Protein AF-A0A0Q8LZT9-F1 (afdb_monomer)

Structure (mmCIF, N/CA/C/O backbone):
data_AF-A0A0Q8LZT9-F1
#
_entry.id   AF-A0A0Q8LZT9-F1
#
loop_
_atom_site.group_PDB
_atom_site.id
_atom_site.type_symbol
_atom_site.label_atom_id
_atom_site.label_alt_id
_atom_site.label_comp_id
_atom_site.label_asym_id
_atom_site.label_entity_id
_atom_site.label_seq_id
_atom_site.pdbx_PDB_ins_code
_atom_site.Cartn_x
_atom_site.Cartn_y
_atom_site.Cartn_z
_atom_site.occupancy
_atom_site.B_iso_or_equiv
_atom_site.auth_seq_id
_atom_site.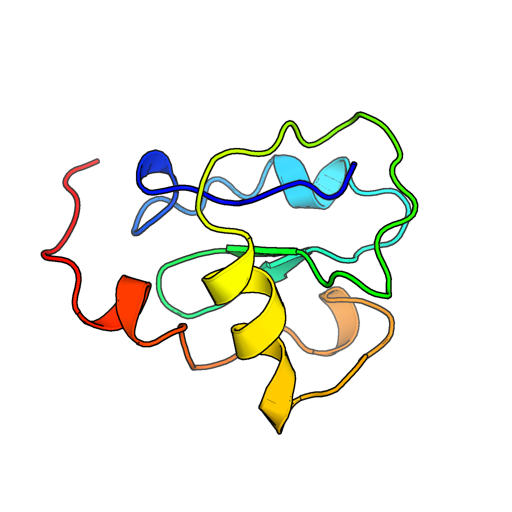auth_comp_id
_atom_site.auth_asym_id
_atom_site.auth_atom_id
_atom_site.pdbx_PDB_model_num
ATOM 1 N N . MET A 1 1 ? 14.581 4.305 -0.138 1.00 38.28 1 MET A N 1
ATOM 2 C CA . MET A 1 1 ? 13.550 4.792 0.775 1.00 38.28 1 MET A CA 1
ATOM 3 C C . MET A 1 1 ? 12.180 4.406 0.234 1.00 38.28 1 MET A C 1
ATOM 5 O O . MET A 1 1 ? 11.584 5.139 -0.545 1.00 38.28 1 MET A O 1
ATOM 9 N N . THR A 1 2 ? 11.734 3.222 0.645 1.00 32.25 2 THR A N 1
ATOM 10 C CA . THR A 1 2 ? 10.429 2.605 0.399 1.00 32.25 2 THR A CA 1
ATOM 11 C C . THR A 1 2 ? 9.345 3.335 1.155 1.00 32.25 2 THR A C 1
ATOM 13 O O . THR A 1 2 ? 9.529 3.720 2.302 1.00 32.25 2 THR A O 1
ATOM 16 N N . TYR A 1 3 ? 8.217 3.507 0.501 1.00 45.59 3 TYR A N 1
ATOM 17 C CA . TYR A 1 3 ? 7.183 4.465 0.823 1.00 45.59 3 TYR A CA 1
ATOM 18 C C . TYR A 1 3 ? 5.946 3.754 1.377 1.00 45.59 3 TYR A C 1
ATOM 20 O O . TYR A 1 3 ? 5.762 2.576 1.098 1.00 45.59 3 TYR A O 1
ATOM 28 N N . VAL A 1 4 ? 5.181 4.359 2.289 1.00 52.69 4 VAL A N 1
ATOM 29 C CA . VAL A 1 4 ? 4.212 3.594 3.095 1.00 52.69 4 VAL A CA 1
ATOM 30 C C . VAL A 1 4 ? 2.917 4.350 3.301 1.00 52.69 4 VAL A C 1
ATOM 32 O O . VAL A 1 4 ? 2.888 5.520 3.665 1.00 52.69 4 VAL A O 1
ATOM 35 N N . ILE A 1 5 ? 1.847 3.597 3.126 1.00 57.22 5 ILE A N 1
ATOM 36 C CA . ILE A 1 5 ? 0.474 3.956 3.378 1.00 57.22 5 ILE A CA 1
ATOM 37 C C . ILE A 1 5 ? 0.211 3.890 4.888 1.00 57.22 5 ILE A C 1
ATOM 39 O O . ILE A 1 5 ? 0.189 2.822 5.492 1.00 57.22 5 ILE A O 1
ATOM 43 N N . ALA A 1 6 ? 0.103 5.064 5.507 1.00 63.06 6 ALA A N 1
ATOM 44 C CA . ALA A 1 6 ? -0.142 5.227 6.939 1.00 63.06 6 ALA A CA 1
ATOM 45 C C . ALA A 1 6 ? -1.649 5.313 7.259 1.00 63.06 6 ALA A C 1
ATOM 47 O O . ALA A 1 6 ? -2.485 5.284 6.355 1.00 63.06 6 ALA A O 1
ATOM 48 N N . LEU A 1 7 ? -1.994 5.483 8.545 1.00 68.31 7 LEU A N 1
ATOM 49 C CA . LEU A 1 7 ? -3.373 5.619 9.051 1.00 68.31 7 LEU A CA 1
ATOM 50 C C . LEU A 1 7 ? -4.327 6.452 8.161 1.00 68.31 7 LEU A C 1
ATOM 52 O O . LEU A 1 7 ? -5.457 6.011 7.982 1.00 68.31 7 LEU A O 1
ATOM 56 N N . PRO A 1 8 ? -3.919 7.598 7.567 1.00 76.19 8 PRO A N 1
ATOM 57 C CA . PRO A 1 8 ? -4.817 8.417 6.745 1.00 76.19 8 PRO A CA 1
ATOM 58 C C . PRO A 1 8 ? -5.356 7.739 5.482 1.00 76.19 8 PRO A C 1
ATOM 60 O O . PRO A 1 8 ? -6.330 8.212 4.912 1.00 76.19 8 PRO A O 1
ATOM 63 N N . CYS A 1 9 ? -4.717 6.672 5.005 1.00 80.88 9 CYS A N 1
ATOM 64 C CA . CYS A 1 9 ? -5.183 5.966 3.816 1.00 80.88 9 CYS A CA 1
ATOM 65 C C . CYS A 1 9 ? -6.154 4.828 4.143 1.00 80.88 9 CYS A C 1
ATOM 67 O O . CYS A 1 9 ? -6.897 4.388 3.261 1.00 80.88 9 CYS A O 1
ATOM 69 N N . VAL A 1 10 ? -6.158 4.366 5.398 1.00 85.00 10 VAL A N 1
ATOM 70 C CA . VAL A 1 10 ? -7.070 3.324 5.862 1.00 85.00 10 VAL A CA 1
ATOM 71 C C . VAL A 1 10 ? -8.503 3.820 5.670 1.00 85.00 10 VAL A C 1
ATOM 73 O O . VAL A 1 10 ? -8.854 4.895 6.144 1.00 85.00 10 VAL A O 1
ATOM 76 N N . ASP A 1 11 ? -9.311 3.045 4.950 1.00 84.19 11 ASP A N 1
ATOM 77 C CA . ASP A 1 11 ? -10.704 3.337 4.582 1.00 84.19 11 ASP A CA 1
ATOM 78 C C . ASP A 1 11 ? -10.902 4.504 3.576 1.00 84.19 11 ASP A C 1
ATOM 80 O O . ASP A 1 11 ? -12.032 4.753 3.155 1.00 84.19 11 ASP A O 1
ATOM 84 N N . VAL A 1 12 ? -9.826 5.165 3.115 1.00 85.69 12 VAL A N 1
ATOM 85 C CA . VAL A 1 12 ? -9.871 6.257 2.113 1.00 85.69 12 VAL A CA 1
ATOM 86 C C . VAL A 1 12 ? -9.459 5.776 0.721 1.00 85.69 12 VAL A C 1
ATOM 88 O O . VAL A 1 12 ? -10.206 5.973 -0.236 1.00 85.69 12 VAL A O 1
ATOM 91 N N . LYS A 1 13 ? -8.282 5.141 0.605 1.00 82.75 13 LYS A N 1
ATOM 92 C CA . LYS A 1 13 ? -7.703 4.623 -0.654 1.00 82.75 13 LYS A CA 1
ATOM 93 C C . LYS A 1 13 ? -7.860 5.578 -1.854 1.00 82.75 13 LYS A C 1
ATOM 95 O O . LYS A 1 13 ? -8.526 5.247 -2.833 1.00 82.75 13 LYS A O 1
ATOM 100 N N . ASP A 1 14 ? -7.221 6.747 -1.806 1.00 81.50 14 ASP A N 1
ATOM 101 C CA . ASP A 1 14 ? -7.276 7.767 -2.870 1.00 81.50 14 ASP A CA 1
ATOM 102 C C . ASP A 1 14 ? -6.578 7.343 -4.178 1.00 81.50 14 ASP A C 1
ATOM 104 O O . ASP A 1 14 ? -6.895 7.869 -5.243 1.00 81.50 14 ASP A O 1
ATOM 108 N N . ARG A 1 15 ? -5.664 6.362 -4.100 1.00 81.56 15 ARG A N 1
ATOM 109 C CA . ARG A 1 15 ? -4.959 5.707 -5.222 1.00 81.56 15 ARG A CA 1
ATOM 110 C C . ARG A 1 15 ? -4.065 6.611 -6.077 1.00 81.56 15 ARG A C 1
ATOM 112 O O . ARG A 1 15 ? -3.438 6.090 -6.995 1.00 81.56 15 ARG A O 1
ATOM 119 N N . ALA A 1 16 ? -3.908 7.897 -5.759 1.00 82.56 16 ALA A N 1
ATOM 120 C CA . ALA A 1 16 ? -3.065 8.800 -6.547 1.00 82.56 16 ALA A CA 1
ATOM 121 C C . ALA A 1 16 ? -1.600 8.330 -6.613 1.00 82.56 16 ALA A C 1
ATOM 123 O O . ALA A 1 16 ? -0.916 8.530 -7.610 1.00 82.56 16 ALA A O 1
ATOM 124 N N . CYS A 1 17 ? -1.120 7.647 -5.571 1.00 80.25 17 CYS A N 1
ATOM 125 C CA . CYS A 1 17 ? 0.234 7.100 -5.529 1.00 80.25 17 CYS A CA 1
ATOM 126 C C . CYS A 1 17 ? 0.482 5.939 -6.511 1.00 80.25 17 CYS A C 1
ATOM 128 O O . CYS A 1 17 ? 1.639 5.705 -6.859 1.00 80.25 17 CYS A O 1
ATOM 130 N N . ILE A 1 18 ? -0.561 5.222 -6.955 1.00 83.06 18 ILE A N 1
ATOM 131 C CA . ILE A 1 18 ? -0.427 4.104 -7.905 1.00 83.06 18 ILE A CA 1
ATOM 132 C C . ILE A 1 18 ? 0.033 4.633 -9.264 1.00 83.06 18 ILE A C 1
ATOM 134 O O . ILE A 1 18 ? 0.974 4.093 -9.842 1.00 83.06 18 ILE A O 1
ATOM 138 N N . ASP A 1 19 ? -0.582 5.721 -9.731 1.00 80.81 19 ASP A N 1
ATOM 139 C CA . ASP A 1 19 ? -0.311 6.301 -11.051 1.00 80.81 19 ASP A CA 1
ATOM 140 C C . ASP A 1 19 ? 1.109 6.884 -11.160 1.00 80.81 19 ASP A C 1
ATOM 142 O O . ASP A 1 19 ? 1.696 6.920 -12.241 1.00 80.81 19 ASP A O 1
ATOM 146 N N . GLU A 1 20 ? 1.691 7.289 -10.030 1.00 82.81 20 GLU A N 1
ATOM 147 C CA . GLU A 1 20 ? 3.042 7.855 -9.956 1.00 82.81 20 GLU A CA 1
ATOM 148 C C . GLU A 1 20 ? 4.132 6.788 -9.750 1.00 82.81 20 GLU A C 1
ATOM 150 O O . GLU A 1 20 ? 5.325 7.091 -9.842 1.00 82.81 20 GLU A O 1
ATOM 155 N N . CYS A 1 21 ? 3.766 5.532 -9.457 1.00 83.00 21 CYS A N 1
ATOM 156 C CA . CYS A 1 21 ? 4.738 4.476 -9.197 1.00 83.00 21 CYS A CA 1
ATOM 157 C C . CYS A 1 21 ? 5.330 3.938 -10.515 1.0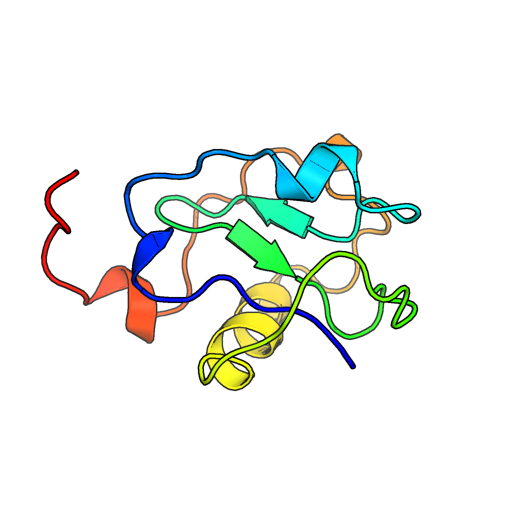0 83.00 21 CYS A C 1
ATOM 159 O O . CYS A 1 21 ? 4.647 3.227 -11.253 1.00 83.00 21 CYS A O 1
ATOM 161 N N . PRO A 1 22 ? 6.627 4.159 -10.806 1.00 85.94 22 PRO A N 1
ATOM 162 C CA . PRO A 1 22 ? 7.216 3.779 -12.095 1.00 85.94 22 PRO A CA 1
ATOM 163 C C . PRO A 1 22 ? 7.330 2.262 -12.306 1.00 85.94 22 PRO A C 1
ATOM 165 O O . PRO A 1 22 ? 7.604 1.817 -13.420 1.00 85.94 22 PRO A O 1
ATOM 168 N N . VAL A 1 23 ? 7.179 1.473 -11.240 1.00 87.62 23 VAL A N 1
ATOM 169 C CA . VAL A 1 23 ? 7.363 0.013 -11.231 1.00 87.62 23 VAL A CA 1
ATOM 170 C C . VAL A 1 23 ? 6.119 -0.747 -10.766 1.00 87.62 23 VAL A C 1
ATOM 172 O O . VAL A 1 23 ? 6.195 -1.957 -10.592 1.00 87.62 23 VAL A O 1
ATOM 175 N N . ASP A 1 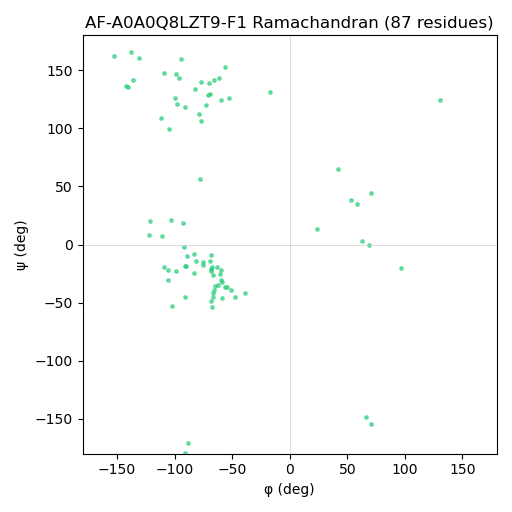24 ? 4.985 -0.060 -10.579 1.00 88.62 24 ASP A N 1
ATOM 176 C CA . ASP A 1 24 ? 3.703 -0.675 -10.192 1.00 88.62 24 ASP A CA 1
ATOM 177 C C . ASP A 1 24 ? 3.793 -1.555 -8.922 1.00 88.62 24 ASP A C 1
ATOM 179 O O . ASP A 1 24 ? 3.187 -2.621 -8.824 1.00 88.62 24 ASP A O 1
ATOM 183 N N . CYS A 1 25 ? 4.583 -1.124 -7.931 1.00 87.88 25 CYS A N 1
ATOM 184 C CA . CYS A 1 25 ? 4.851 -1.893 -6.709 1.00 87.88 25 CYS A CA 1
ATOM 185 C C . CYS A 1 25 ? 3.893 -1.569 -5.545 1.00 87.88 25 CYS A C 1
ATOM 187 O O . CYS A 1 25 ? 4.235 -1.821 -4.386 1.00 87.88 25 CYS A O 1
ATOM 189 N N . ILE A 1 26 ? 2.733 -0.958 -5.816 1.00 88.25 26 ILE A N 1
ATOM 190 C CA . ILE A 1 26 ? 1.746 -0.555 -4.801 1.00 88.25 26 ILE A CA 1
ATOM 191 C C . ILE A 1 26 ? 0.491 -1.410 -4.953 1.00 88.25 26 ILE A C 1
ATOM 193 O O . ILE A 1 26 ? -0.273 -1.250 -5.897 1.00 88.25 26 ILE A O 1
ATOM 197 N N . TYR A 1 27 ? 0.275 -2.304 -3.999 1.00 88.88 27 TYR A N 1
ATOM 198 C CA . TYR A 1 27 ? -0.798 -3.287 -4.001 1.00 88.88 27 TYR A CA 1
ATOM 199 C C . TYR A 1 27 ? -1.967 -2.828 -3.140 1.00 88.88 27 TYR A C 1
ATOM 201 O O . TYR A 1 27 ? -1.789 -2.163 -2.122 1.00 88.88 27 TYR A O 1
ATOM 209 N N . GLU A 1 28 ? -3.177 -3.198 -3.540 1.00 90.94 28 GLU A N 1
ATOM 210 C CA . GLU A 1 28 ? -4.398 -2.842 -2.825 1.00 90.94 28 GLU A CA 1
ATOM 211 C C . GLU A 1 28 ? -4.854 -3.992 -1.921 1.00 90.94 28 GLU A C 1
ATOM 213 O O . GLU A 1 28 ? -5.118 -5.092 -2.407 1.00 90.94 28 GLU A O 1
ATOM 218 N N . GLY A 1 29 ? -4.942 -3.723 -0.617 1.00 86.81 29 GLY A N 1
ATOM 219 C CA . GLY A 1 29 ? -5.645 -4.549 0.362 1.00 86.81 29 GLY A CA 1
ATOM 220 C C . GLY A 1 29 ? -7.119 -4.154 0.490 1.00 86.81 29 GLY A C 1
ATOM 221 O O . GLY A 1 29 ? -7.645 -3.344 -0.284 1.00 86.81 29 GLY A O 1
ATOM 222 N N . GLU A 1 30 ? -7.823 -4.701 1.480 1.00 88.75 30 GLU A N 1
ATOM 223 C CA . GLU A 1 30 ? -9.247 -4.382 1.650 1.00 88.75 30 GLU A CA 1
ATOM 224 C C . GLU A 1 30 ? -9.438 -2.926 2.084 1.00 88.75 30 GLU A C 1
ATOM 226 O O . GLU A 1 30 ? -10.209 -2.182 1.459 1.00 88.75 30 GLU A O 1
ATOM 231 N N . ARG A 1 31 ? -8.683 -2.502 3.100 1.00 87.62 31 ARG A N 1
ATOM 232 C CA . ARG A 1 31 ? -8.816 -1.194 3.747 1.00 87.62 31 ARG A CA 1
ATOM 233 C C . ARG A 1 31 ? -7.673 -0.241 3.454 1.00 87.62 31 ARG A C 1
ATOM 235 O O . ARG A 1 31 ? -7.851 0.959 3.634 1.00 87.62 31 ARG A O 1
ATOM 242 N N . SER A 1 32 ? -6.524 -0.738 3.013 1.00 87.38 32 SER A N 1
ATOM 243 C CA . SER A 1 32 ? -5.328 0.074 2.784 1.00 87.38 32 SER A CA 1
ATOM 244 C C . SER A 1 32 ? -4.629 -0.315 1.482 1.00 87.38 32 SER A C 1
ATOM 246 O O . SER A 1 32 ? -4.903 -1.348 0.880 1.00 87.38 32 SER A O 1
ATOM 248 N N . LEU A 1 33 ? -3.715 0.533 1.032 1.00 87.44 33 LEU A N 1
ATOM 249 C CA . LEU A 1 33 ? -2.721 0.195 0.015 1.00 87.44 33 LEU A CA 1
ATOM 250 C C . LEU A 1 33 ? -1.425 -0.261 0.726 1.00 87.44 33 LEU A C 1
ATOM 252 O O . LEU A 1 33 ? -1.215 0.077 1.892 1.00 87.44 33 LEU A O 1
ATOM 256 N N . TYR A 1 34 ? -0.543 -0.990 0.040 1.00 86.50 34 TYR A N 1
ATOM 257 C CA . TYR A 1 34 ? 0.720 -1.522 0.570 1.00 86.50 34 TYR A CA 1
ATOM 258 C C . TYR A 1 34 ? 1.828 -1.459 -0.483 1.00 86.50 34 TYR A C 1
ATOM 260 O O . TYR A 1 34 ? 1.605 -1.814 -1.636 1.00 86.50 34 TYR A O 1
ATOM 268 N N . ILE A 1 35 ? 3.039 -1.040 -0.109 1.00 86.62 35 ILE A N 1
ATOM 269 C CA . ILE A 1 35 ? 4.176 -0.976 -1.046 1.00 86.62 35 ILE A CA 1
ATOM 270 C C . ILE A 1 35 ? 5.061 -2.201 -0.860 1.00 86.62 35 ILE A C 1
ATOM 272 O O . ILE A 1 35 ? 5.526 -2.454 0.253 1.00 86.62 35 ILE A O 1
ATOM 276 N N . HIS A 1 36 ? 5.324 -2.923 -1.949 1.00 86.12 36 HIS A N 1
ATOM 277 C CA . HIS A 1 36 ? 6.173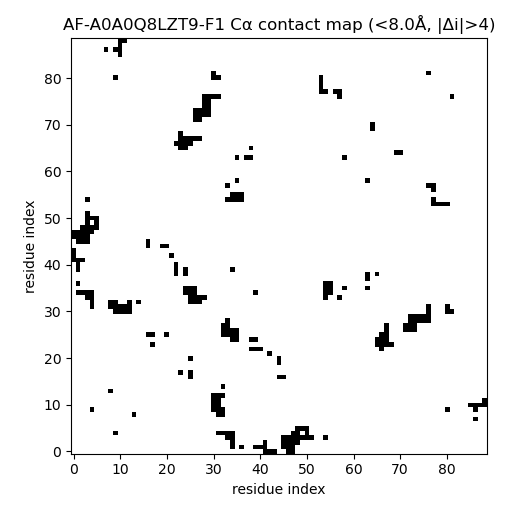 -4.108 -1.924 1.00 86.12 36 HIS A CA 1
ATOM 278 C C . HIS A 1 36 ? 7.651 -3.721 -1.749 1.00 86.12 36 HIS A C 1
ATOM 280 O O . HIS A 1 36 ? 8.206 -3.025 -2.606 1.00 86.12 36 HIS A O 1
ATOM 286 N N . PRO A 1 37 ? 8.327 -4.184 -0.679 1.00 79.62 37 PRO A N 1
ATOM 287 C CA . PRO A 1 37 ? 9.679 -3.741 -0.342 1.00 79.62 37 PRO A CA 1
ATOM 288 C C . PRO A 1 37 ? 10.726 -4.159 -1.381 1.00 79.62 37 PRO A C 1
ATOM 290 O O . PRO A 1 37 ? 11.589 -3.355 -1.713 1.00 79.62 37 PRO A O 1
ATOM 293 N N . ASP A 1 38 ? 10.620 -5.371 -1.935 1.00 83.25 38 ASP A N 1
ATOM 294 C CA . ASP A 1 38 ? 11.607 -5.892 -2.898 1.00 83.25 38 ASP A 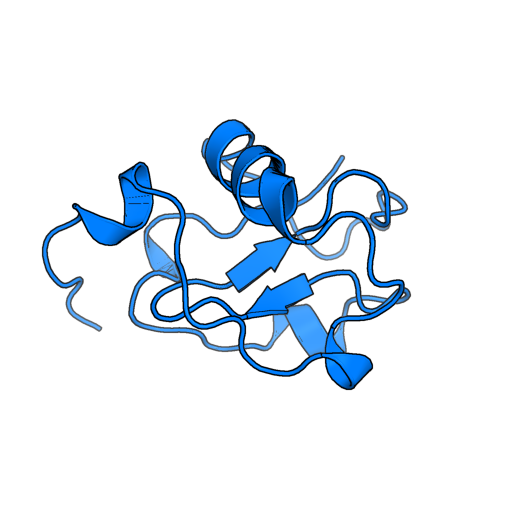CA 1
ATOM 295 C C . ASP A 1 38 ? 11.399 -5.403 -4.342 1.00 83.25 38 ASP A C 1
ATOM 297 O O . ASP A 1 38 ? 12.285 -5.554 -5.181 1.00 83.25 38 ASP A O 1
ATOM 301 N N . GLU A 1 39 ? 10.236 -4.822 -4.651 1.00 83.50 39 GLU A N 1
ATOM 302 C CA . GLU A 1 39 ? 9.926 -4.291 -5.988 1.00 83.50 39 GLU A CA 1
ATOM 303 C C . GLU A 1 39 ? 10.145 -2.778 -6.055 1.00 83.50 39 GLU A C 1
ATOM 305 O O . GLU A 1 39 ? 10.350 -2.218 -7.132 1.00 83.50 39 GLU A O 1
ATOM 310 N N . CYS A 1 40 ? 10.115 -2.101 -4.908 1.00 84.12 40 CYS A N 1
ATOM 311 C CA . CYS A 1 40 ? 10.328 -0.670 -4.838 1.00 84.12 40 CYS A CA 1
ATOM 312 C C . CYS A 1 40 ? 11.782 -0.308 -5.161 1.00 84.12 40 CYS A C 1
ATOM 314 O O . CYS A 1 40 ? 12.728 -0.810 -4.561 1.00 84.12 40 CYS A O 1
ATOM 316 N N . VAL A 1 41 ? 11.952 0.639 -6.083 1.00 82.19 41 VAL A N 1
ATOM 317 C CA . VAL A 1 41 ? 13.263 1.131 -6.540 1.00 82.19 41 VAL A CA 1
ATOM 318 C C . VAL A 1 41 ? 13.635 2.490 -5.944 1.00 82.19 41 VAL A C 1
ATOM 320 O O . VAL A 1 41 ? 14.455 3.213 -6.505 1.00 82.19 41 VAL A O 1
ATOM 323 N N . ASP A 1 42 ? 13.015 2.867 -4.822 1.00 73.25 42 ASP A N 1
ATOM 324 C CA . ASP A 1 42 ? 13.357 4.074 -4.060 1.00 73.25 42 ASP A CA 1
ATOM 325 C C . ASP A 1 42 ? 13.248 5.400 -4.843 1.00 73.25 42 ASP A C 1
ATOM 327 O O . ASP A 1 42 ? 14.016 6.336 -4.633 1.00 73.25 42 ASP A O 1
ATOM 331 N N . CYS A 1 43 ? 12.268 5.494 -5.747 1.00 71.88 43 CYS A N 1
ATOM 332 C CA . CYS A 1 43 ? 12.165 6.554 -6.760 1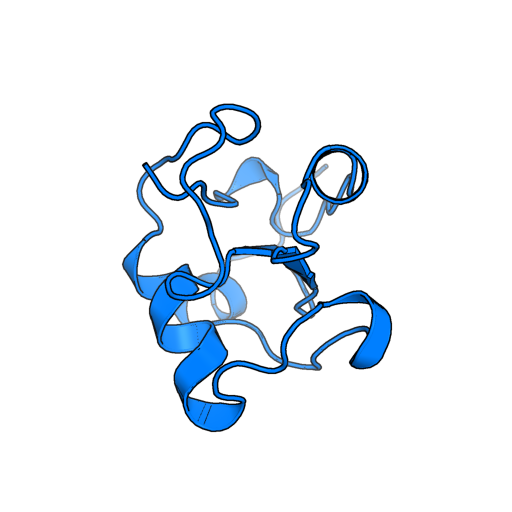.00 71.88 43 CYS A CA 1
ATOM 333 C C . CYS A 1 43 ? 11.857 7.982 -6.266 1.00 71.88 43 CYS A C 1
ATOM 335 O O . CYS A 1 43 ? 11.911 8.914 -7.060 1.00 71.88 43 CYS A O 1
ATOM 337 N N . GLY A 1 44 ? 11.519 8.190 -4.997 1.00 66.69 44 GLY A N 1
ATOM 338 C CA . GLY A 1 44 ? 11.184 9.521 -4.463 1.00 66.69 44 GLY A CA 1
ATOM 339 C C . GLY A 1 44 ? 9.691 9.889 -4.376 1.00 66.69 44 GLY A C 1
ATOM 340 O O . GLY A 1 44 ? 9.337 10.778 -3.612 1.00 66.69 44 GLY A O 1
ATOM 341 N N . ALA A 1 45 ? 8.805 9.227 -5.127 1.00 63.94 45 ALA A N 1
ATOM 342 C CA . ALA A 1 45 ? 7.434 9.720 -5.352 1.00 63.94 45 ALA A CA 1
ATOM 343 C C . ALA A 1 45 ? 6.450 9.547 -4.166 1.00 63.94 45 ALA A C 1
ATOM 345 O O . ALA A 1 45 ? 5.371 10.128 -4.161 1.00 63.94 45 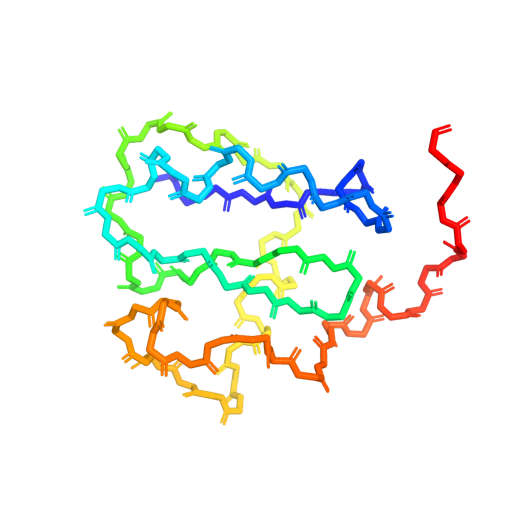ALA A O 1
ATOM 346 N N . CYS A 1 46 ? 6.813 8.716 -3.188 1.00 58.38 46 CYS A N 1
ATOM 347 C CA . CYS A 1 46 ? 5.960 8.099 -2.167 1.00 58.38 46 CYS A CA 1
ATOM 348 C C . CYS A 1 46 ? 6.009 8.462 -0.649 1.00 58.38 46 CYS A C 1
ATOM 350 O O . CYS A 1 46 ? 5.506 7.659 0.112 1.00 58.38 46 CYS A O 1
ATOM 352 N N . GLU A 1 47 ? 6.741 9.469 -0.138 1.00 51.78 47 GLU A N 1
ATOM 353 C CA . GLU A 1 47 ? 7.298 9.553 1.265 1.00 51.78 47 GLU A CA 1
ATOM 354 C C . GLU A 1 47 ? 6.788 8.670 2.458 1.00 51.78 47 GLU A C 1
ATOM 356 O O . GLU A 1 47 ? 5.590 8.612 2.719 1.00 51.78 47 GLU A O 1
ATOM 361 N N . PRO A 1 48 ? 7.666 7.993 3.262 1.00 52.38 48 PRO A N 1
ATOM 362 C CA . PRO A 1 48 ? 7.282 6.905 4.161 1.00 52.38 48 PRO A CA 1
ATOM 363 C C . PRO A 1 48 ? 7.047 7.399 5.582 1.00 52.38 48 PRO A C 1
ATOM 365 O O . PRO A 1 48 ? 7.825 8.196 6.101 1.00 52.38 48 PRO A O 1
ATOM 368 N N . GLN A 1 49 ? 6.064 6.826 6.270 1.00 50.06 49 GLN A N 1
ATOM 369 C CA . GLN A 1 49 ? 5.907 6.954 7.722 1.00 50.06 49 GLN A CA 1
ATOM 370 C C . GLN A 1 49 ? 5.570 5.587 8.349 1.00 50.06 49 GLN A C 1
ATOM 372 O O . GLN A 1 49 ? 4.852 4.795 7.745 1.00 50.06 49 GLN A O 1
ATOM 377 N N . ASP A 1 50 ? 6.142 5.330 9.532 1.00 55.84 50 ASP A N 1
ATOM 378 C CA . ASP A 1 50 ? 5.857 4.376 10.635 1.00 55.84 50 ASP A CA 1
ATOM 379 C C . ASP A 1 50 ? 5.065 3.047 10.460 1.00 55.84 50 ASP A C 1
ATOM 381 O O . ASP A 1 50 ? 4.770 2.392 11.458 1.00 55.84 50 ASP A O 1
ATOM 385 N N . TYR A 1 51 ? 4.800 2.536 9.253 1.00 66.00 51 TYR A N 1
ATOM 386 C CA . TYR A 1 51 ? 4.104 1.248 9.033 1.00 66.00 51 TYR A CA 1
ATOM 387 C C . TYR A 1 51 ? 4.922 0.224 8.228 1.00 66.00 51 TYR A C 1
ATOM 389 O O . TYR A 1 51 ? 4.373 -0.739 7.696 1.00 66.00 51 TYR A O 1
ATOM 397 N N . TYR A 1 52 ? 6.251 0.385 8.176 1.00 69.94 52 TYR A N 1
ATOM 3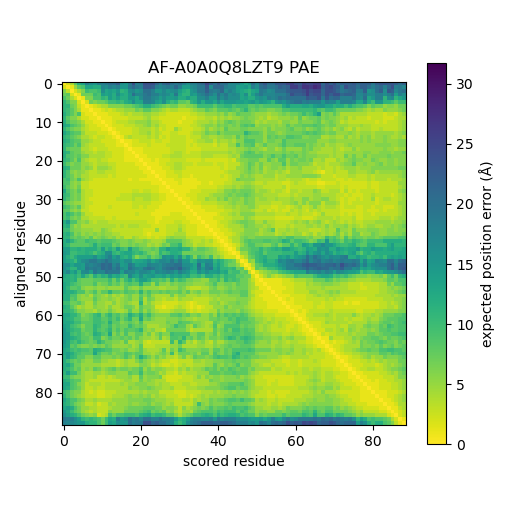98 C CA . TYR A 1 52 ? 7.159 -0.491 7.417 1.00 69.94 52 TYR A CA 1
ATOM 399 C C . TYR A 1 52 ? 6.889 -1.986 7.646 1.00 69.94 52 TYR A C 1
ATOM 401 O O . TYR A 1 52 ? 6.789 -2.751 6.694 1.00 69.94 52 TYR A O 1
ATOM 409 N N . LYS A 1 53 ? 6.695 -2.392 8.906 1.00 74.69 53 LYS A N 1
ATOM 410 C CA . LYS A 1 53 ? 6.414 -3.788 9.261 1.00 74.69 53 LYS A CA 1
ATOM 411 C C . LYS A 1 53 ? 5.143 -4.321 8.588 1.00 74.69 53 LYS A C 1
ATOM 413 O O . LYS A 1 53 ? 5.175 -5.402 8.018 1.00 74.69 53 LYS A O 1
ATOM 418 N N . ALA A 1 54 ? 4.060 -3.544 8.615 1.00 80.62 54 ALA A N 1
ATOM 419 C CA . ALA A 1 54 ? 2.792 -3.943 8.013 1.00 80.62 54 ALA A CA 1
ATOM 420 C C . ALA A 1 54 ? 2.903 -4.085 6.490 1.00 80.62 54 ALA A C 1
ATOM 422 O O . ALA A 1 54 ? 2.307 -4.990 5.917 1.00 80.62 54 ALA A O 1
ATOM 423 N N . ASN A 1 55 ? 3.701 -3.225 5.851 1.00 78.44 55 ASN A N 1
ATOM 424 C CA . ASN A 1 55 ? 3.961 -3.307 4.417 1.00 78.44 55 ASN A CA 1
ATOM 425 C C . ASN A 1 55 ? 4.750 -4.548 4.026 1.00 78.44 55 ASN A C 1
ATOM 427 O O . ASN A 1 55 ? 4.417 -5.156 3.021 1.00 78.44 55 ASN A O 1
ATOM 431 N N . VAL A 1 56 ? 5.774 -4.922 4.794 1.00 79.88 56 VAL A N 1
ATOM 432 C CA . VAL A 1 56 ? 6.553 -6.134 4.506 1.00 79.88 56 VAL A CA 1
ATOM 433 C C . VAL A 1 56 ? 5.689 -7.378 4.724 1.00 79.88 56 VAL A C 1
ATOM 435 O O . VAL A 1 56 ? 5.515 -8.168 3.802 1.00 79.88 56 VAL A O 1
ATOM 438 N N . GLU A 1 57 ? 5.082 -7.507 5.907 1.00 85.69 57 GLU A N 1
ATOM 439 C CA . GLU A 1 57 ? 4.337 -8.711 6.311 1.00 85.69 57 GLU A CA 1
ATOM 440 C C . GLU A 1 57 ? 3.046 -8.917 5.496 1.00 85.69 57 GLU A C 1
ATOM 442 O O . GLU A 1 57 ? 2.527 -10.028 5.392 1.00 85.69 57 GLU A O 1
ATOM 447 N N . PHE A 1 58 ? 2.526 -7.874 4.841 1.00 86.12 58 PHE A N 1
ATOM 448 C CA . PHE A 1 58 ? 1.418 -8.017 3.897 1.00 86.12 58 PHE A CA 1
ATOM 449 C C . PHE A 1 58 ? 1.748 -8.979 2.740 1.00 86.12 58 PHE A C 1
ATOM 451 O O . PHE A 1 58 ? 0.860 -9.695 2.268 1.00 86.12 58 PHE A O 1
ATOM 458 N N . PHE A 1 59 ? 3.008 -9.058 2.308 1.00 87.81 59 PHE A N 1
ATOM 459 C CA . PHE A 1 59 ? 3.411 -9.879 1.164 1.00 87.81 59 PHE A CA 1
ATOM 460 C C . PHE A 1 59 ? 3.861 -11.298 1.529 1.00 87.81 59 PHE A C 1
ATOM 462 O O . PHE A 1 59 ? 4.090 -12.088 0.618 1.00 87.81 59 PHE A O 1
ATOM 469 N N . ASP A 1 60 ? 3.896 -11.677 2.811 1.00 88.12 60 ASP A N 1
ATOM 470 C CA . ASP A 1 60 ? 4.414 -12.985 3.256 1.00 88.12 60 ASP A CA 1
ATOM 471 C C . ASP A 1 60 ? 3.741 -14.187 2.561 1.00 88.12 60 ASP A C 1
ATOM 473 O O . ASP A 1 60 ? 4.401 -15.168 2.223 1.00 88.12 60 ASP A O 1
ATOM 477 N N . ASP A 1 61 ? 2.437 -14.093 2.280 1.00 85.50 61 ASP A N 1
ATOM 478 C CA . ASP A 1 61 ? 1.685 -15.164 1.603 1.00 85.50 61 ASP A CA 1
ATOM 479 C C . ASP A 1 61 ? 1.678 -15.050 0.070 1.00 85.50 61 ASP A C 1
ATOM 481 O O . ASP A 1 61 ? 1.328 -16.004 -0.624 1.00 85.50 61 ASP A O 1
ATOM 485 N N . VAL A 1 62 ? 1.985 -13.865 -0.464 1.00 84.94 62 VAL A N 1
ATOM 486 C CA . VAL A 1 62 ? 1.799 -13.525 -1.888 1.00 84.94 62 VAL A CA 1
ATOM 487 C C . VAL A 1 62 ? 3.142 -13.495 -2.631 1.00 84.94 62 VAL A C 1
ATOM 489 O O . VAL A 1 62 ? 3.185 -13.696 -3.845 1.00 84.94 62 VAL A O 1
ATOM 492 N N . GLY A 1 63 ? 4.250 -13.318 -1.907 1.00 86.31 63 GLY A N 1
ATOM 493 C CA . GLY A 1 63 ? 5.585 -13.144 -2.471 1.00 86.31 63 GLY A CA 1
ATOM 494 C C . GLY A 1 63 ? 5.694 -11.838 -3.257 1.00 86.31 63 GLY A C 1
ATOM 495 O O . GLY A 1 63 ? 5.006 -10.880 -2.929 1.00 86.31 63 GLY A O 1
ATOM 496 N N . SER A 1 64 ? 6.527 -11.839 -4.304 1.00 86.00 64 SER A N 1
ATOM 497 C CA . SER A 1 64 ? 6.737 -10.718 -5.235 1.00 86.00 64 SER A CA 1
ATOM 498 C C . SER A 1 64 ? 6.031 -10.988 -6.571 1.00 86.00 64 SER A C 1
ATOM 500 O O . SER A 1 64 ? 6.543 -11.748 -7.402 1.00 86.00 64 SER A O 1
ATOM 502 N N . PRO A 1 65 ? 4.832 -10.422 -6.792 1.00 85.00 65 PRO A N 1
ATOM 503 C CA . PRO A 1 65 ? 4.025 -10.689 -7.982 1.00 85.00 65 PRO A CA 1
ATOM 504 C C . PRO A 1 65 ? 4.531 -9.995 -9.255 1.00 85.00 65 PRO A C 1
ATOM 506 O O . PRO A 1 65 ? 4.152 -10.382 -10.366 1.00 85.00 65 PRO A O 1
ATOM 509 N N . GLY A 1 66 ? 5.374 -8.969 -9.121 1.00 85.31 66 GLY A N 1
ATOM 510 C CA . GLY A 1 66 ? 5.923 -8.205 -10.238 1.00 85.31 66 GLY A CA 1
ATOM 511 C C . GLY A 1 66 ? 4.890 -7.313 -10.933 1.00 85.31 66 GLY A C 1
ATOM 512 O O . GLY A 1 66 ? 4.829 -7.303 -12.172 1.00 85.31 66 GLY A O 1
ATOM 513 N N . GLY A 1 67 ? 4.067 -6.612 -10.151 1.00 85.31 67 GLY A N 1
ATOM 514 C CA . GLY A 1 67 ? 3.135 -5.568 -10.587 1.00 85.31 67 GLY A CA 1
ATOM 515 C C . GLY A 1 67 ? 1.715 -5.754 -10.044 1.00 85.31 67 GLY A C 1
ATOM 516 O O . GLY A 1 67 ? 1.076 -6.784 -10.296 1.00 85.31 67 GLY A O 1
ATOM 517 N N . ALA A 1 68 ? 1.191 -4.739 -9.356 1.00 86.00 68 ALA A N 1
ATOM 518 C CA . ALA A 1 68 ? -0.146 -4.740 -8.766 1.00 86.00 68 ALA A CA 1
ATOM 519 C C . ALA A 1 68 ? -1.274 -4.867 -9.801 1.00 86.00 68 ALA A C 1
ATOM 521 O O . ALA A 1 68 ? -2.254 -5.586 -9.564 1.00 86.00 68 ALA A O 1
ATOM 522 N N . ALA A 1 69 ? -1.114 -4.278 -10.990 1.00 86.88 69 ALA A N 1
ATOM 523 C CA . ALA A 1 69 ? -2.112 -4.330 -12.059 1.00 86.88 69 ALA A CA 1
ATOM 524 C C . ALA A 1 69 ? -2.440 -5.761 -12.531 1.00 86.88 69 ALA A C 1
ATOM 526 O O . ALA A 1 69 ? -3.505 -6.000 -13.102 1.00 86.88 69 ALA A O 1
ATOM 527 N N . LYS A 1 70 ? -1.544 -6.730 -12.297 1.00 84.12 70 LYS A N 1
ATOM 528 C CA . LYS A 1 70 ? -1.734 -8.137 -12.692 1.00 84.12 70 LYS A CA 1
ATOM 529 C C . LYS A 1 70 ? -2.565 -8.939 -11.694 1.00 84.12 70 LYS A C 1
ATOM 531 O O . LYS A 1 70 ? -3.126 -9.965 -12.073 1.00 84.12 70 LYS A O 1
ATOM 536 N N . ILE A 1 71 ? -2.594 -8.506 -10.437 1.00 84.44 71 ILE A N 1
ATOM 537 C CA . ILE A 1 71 ? -3.162 -9.263 -9.314 1.00 84.44 71 ILE A CA 1
ATOM 538 C C . ILE A 1 71 ? -4.509 -8.678 -8.885 1.00 84.44 71 ILE A C 1
ATOM 540 O O . ILE A 1 71 ? -5.396 -9.422 -8.473 1.00 84.44 71 ILE A O 1
ATOM 544 N N . GLY A 1 72 ? -4.694 -7.365 -9.044 1.00 84.69 72 GLY A N 1
ATOM 545 C CA . GLY A 1 72 ? -5.885 -6.678 -8.559 1.00 84.69 72 GLY A CA 1
ATOM 546 C C . GLY A 1 72 ? -5.905 -6.585 -7.031 1.00 84.69 72 GLY A C 1
ATOM 547 O O . GLY A 1 72 ? -4.858 -6.590 -6.384 1.00 84.69 72 GLY A O 1
ATOM 548 N N . VAL A 1 73 ? -7.105 -6.470 -6.458 1.00 87.88 73 VAL A N 1
ATOM 549 C CA . VAL A 1 73 ? -7.279 -6.338 -5.005 1.00 87.88 73 VAL A CA 1
ATOM 550 C C . VAL A 1 73 ? -6.950 -7.657 -4.321 1.00 87.88 73 VAL A C 1
ATOM 552 O O . VAL A 1 73 ? -7.504 -8.706 -4.654 1.00 87.88 73 VAL A O 1
ATOM 555 N N . ILE A 1 74 ? -6.085 -7.586 -3.321 1.00 88.19 74 ILE A N 1
ATOM 556 C CA . ILE A 1 74 ? -5.786 -8.699 -2.439 1.00 88.19 74 ILE A CA 1
ATOM 557 C C . ILE A 1 74 ? -6.753 -8.593 -1.259 1.00 88.19 74 ILE A C 1
ATOM 559 O O . ILE A 1 74 ? -6.760 -7.608 -0.530 1.00 88.19 74 ILE A O 1
ATOM 563 N N . HIS A 1 75 ? -7.594 -9.609 -1.074 1.00 87.69 75 HIS A N 1
ATOM 564 C CA . HIS A 1 75 ? -8.621 -9.647 -0.025 1.00 87.69 75 HIS A CA 1
ATOM 565 C C . HIS A 1 75 ? -8.037 -9.982 1.353 1.00 87.69 75 HIS A C 1
ATOM 567 O O . HIS A 1 75 ? -8.391 -10.980 1.981 1.00 87.69 75 HIS A O 1
ATOM 573 N N . LYS A 1 76 ? -7.061 -9.183 1.778 1.00 88.69 76 LYS A N 1
ATOM 574 C CA . LYS A 1 76 ? -6.519 -9.173 3.130 1.00 88.69 76 LYS A CA 1
ATOM 575 C C . LYS A 1 76 ? -5.960 -7.793 3.440 1.00 88.69 76 LYS A C 1
ATOM 577 O O . LYS A 1 76 ? -5.652 -7.021 2.540 1.00 88.69 76 LYS A O 1
ATOM 582 N N . ASP A 1 77 ? -5.770 -7.534 4.719 1.00 87.81 77 ASP A N 1
ATOM 583 C CA . ASP A 1 77 ? -4.932 -6.460 5.230 1.00 87.81 77 ASP A CA 1
ATOM 584 C C . ASP A 1 77 ? -4.010 -7.056 6.294 1.00 87.81 77 ASP A C 1
ATOM 586 O O . ASP A 1 77 ? -4.282 -8.116 6.868 1.00 87.81 77 ASP A O 1
ATOM 590 N N . HIS A 1 78 ? -2.918 -6.363 6.592 1.00 87.69 78 HIS A N 1
ATOM 591 C CA . HIS A 1 78 ? -2.091 -6.711 7.742 1.00 87.69 78 HIS A CA 1
ATOM 592 C C . HIS A 1 78 ? -2.906 -6.590 9.057 1.00 87.69 78 HIS A C 1
ATOM 594 O O . HIS A 1 78 ? -3.678 -5.633 9.181 1.00 87.69 78 HIS A O 1
ATOM 600 N N . PRO A 1 79 ? -2.719 -7.459 10.079 1.00 87.38 79 PRO A N 1
ATOM 601 C CA . PRO A 1 79 ? -3.508 -7.435 11.322 1.00 87.38 79 PRO A CA 1
ATOM 602 C C . PRO A 1 79 ? -3.580 -6.066 12.007 1.00 87.38 79 PRO A C 1
ATOM 604 O O . PRO A 1 79 ? -4.645 -5.645 12.445 1.00 87.38 79 PRO A O 1
ATOM 607 N N . VAL A 1 80 ? -2.468 -5.320 12.011 1.00 83.94 80 VAL A N 1
ATOM 608 C CA . VAL A 1 80 ? -2.420 -3.965 12.593 1.00 83.94 80 VAL A CA 1
ATOM 609 C C . VAL A 1 80 ? -3.381 -2.984 11.921 1.00 83.94 80 VAL A C 1
ATOM 611 O O . VAL A 1 80 ? -3.753 -2.010 12.557 1.00 83.94 80 VAL A O 1
ATOM 614 N N . ILE A 1 81 ? -3.745 -3.214 10.655 1.00 85.00 81 ILE A N 1
ATOM 615 C CA . ILE A 1 81 ? -4.722 -2.415 9.910 1.00 85.00 81 ILE A CA 1
ATOM 616 C C . ILE A 1 81 ? -6.117 -3.005 10.083 1.00 85.00 81 ILE A C 1
ATOM 618 O O . ILE A 1 81 ? -7.049 -2.264 10.378 1.00 85.00 81 ILE A O 1
ATOM 622 N N . ALA A 1 82 ? -6.256 -4.328 9.973 1.00 86.12 82 ALA A N 1
ATOM 623 C CA . ALA A 1 82 ? -7.535 -5.017 10.127 1.00 86.12 82 ALA A CA 1
ATOM 624 C C . ALA A 1 82 ? -8.209 -4.722 11.483 1.00 86.12 82 ALA A C 1
ATOM 626 O O . ALA A 1 82 ? -9.426 -4.562 11.542 1.00 86.12 82 ALA A O 1
ATOM 627 N N . GLU A 1 83 ? -7.421 -4.587 12.553 1.00 86.44 83 GLU A N 1
ATOM 628 C CA . GLU A 1 83 ? -7.902 -4.319 13.915 1.00 86.44 83 GLU A CA 1
ATOM 629 C C . GLU A 1 83 ? -8.186 -2.835 14.209 1.00 86.44 83 GLU A C 1
ATOM 631 O O . GLU A 1 83 ? -8.744 -2.516 15.263 1.00 86.44 83 GLU A O 1
ATOM 636 N N . LEU A 1 84 ? -7.836 -1.905 13.308 1.00 83.75 84 LEU A N 1
ATOM 637 C CA . LEU A 1 84 ? -8.116 -0.485 13.530 1.00 83.75 84 LEU A CA 1
ATOM 638 C C . LEU A 1 84 ? -9.622 -0.224 13.529 1.00 83.75 84 LEU A C 1
ATOM 640 O O . LEU A 1 84 ? -10.324 -0.760 12.662 1.00 83.75 84 LEU A O 1
ATOM 644 N N . PRO A 1 85 ? -10.124 0.669 14.406 1.00 85.62 85 PRO A N 1
ATOM 645 C CA . PRO A 1 85 ? -11.487 1.157 14.273 1.00 85.62 85 PRO A CA 1
ATOM 646 C C . PRO A 1 85 ? -11.682 1.783 12.879 1.00 85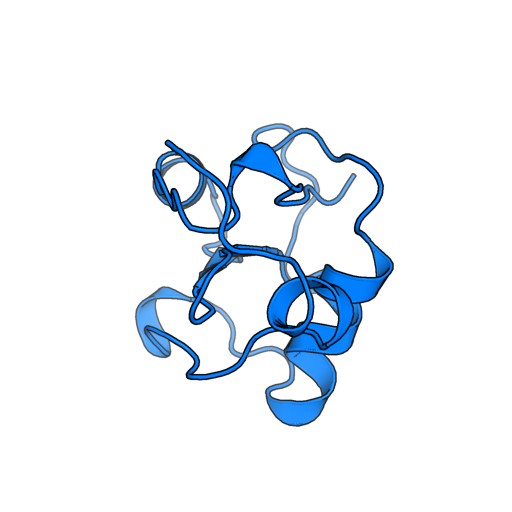.62 85 PRO A C 1
ATOM 648 O O . PRO A 1 85 ? -10.704 2.266 12.293 1.00 85.62 85 PRO A O 1
ATOM 651 N N . PRO A 1 86 ? -12.915 1.785 12.340 1.00 85.31 86 PRO A N 1
ATOM 652 C CA . PRO A 1 86 ? -13.212 2.472 11.089 1.00 85.31 86 PRO A CA 1
ATOM 653 C C . PRO A 1 86 ? -12.743 3.926 11.161 1.00 85.31 86 PRO A C 1
ATOM 655 O O . PRO A 1 86 ? -13.092 4.637 12.111 1.00 85.31 86 PRO A O 1
ATOM 658 N N . GLN A 1 87 ? -11.930 4.347 10.197 1.00 78.69 87 GLN A N 1
ATOM 659 C CA . GLN A 1 87 ? -11.481 5.732 10.112 1.00 78.69 87 GLN A CA 1
ATOM 660 C C . GLN A 1 87 ? -12.574 6.553 9.416 1.00 78.69 87 GLN A C 1
ATOM 662 O O . GLN A 1 87 ? -13.171 6.113 8.434 1.00 78.69 87 GLN A O 1
ATOM 667 N N . ALA A 1 88 ? -12.906 7.720 9.970 1.00 62.72 88 ALA A N 1
ATOM 668 C CA . ALA A 1 88 ? -13.842 8.635 9.323 1.00 62.72 88 ALA A CA 1
ATOM 669 C C . ALA A 1 88 ? -13.123 9.381 8.179 1.00 62.72 88 ALA A C 1
ATOM 671 O O . ALA A 1 88 ? -11.965 9.758 8.377 1.00 62.72 88 ALA A O 1
ATOM 672 N N . PRO A 1 89 ? -13.779 9.593 7.022 1.00 58.75 89 PRO A N 1
ATOM 673 C CA . PRO A 1 89 ? -13.221 10.371 5.917 1.00 58.75 89 PRO A CA 1
ATOM 674 C C . PRO A 1 89 ? -13.099 11.868 6.237 1.00 58.75 89 PRO A C 1
ATOM 676 O O . PRO A 1 89 ? -13.886 12.375 7.074 1.00 58.75 89 PRO A O 1
#

Mean predicted aligned error: 6.62 Å

Sequence (89 aa):
MTYVIALPCVDVKDRACIDECPVDCIYEGERSLYIHPDECVDCGACEPQDYYKANVEFFDDVGSPGGAAKIGVIHKDHPVIAELPPQAP

Solvent-accessible surface area (backbone atoms only — not comparable to full-atom values): 5490 Å² total; per-residue (Å²): 106,70,35,36,62,42,77,85,33,39,72,58,61,84,61,68,67,50,82,66,40,94,64,35,34,53,33,39,32,71,45,35,52,34,34,40,69,91,62,49,80,45,83,71,85,53,76,58,48,101,36,65,66,50,31,51,61,55,30,72,88,67,60,86,78,85,36,28,89,82,69,52,73,42,94,48,62,34,66,84,61,67,74,48,74,88,58,82,133

Nearest PDB structures (foldseek):
  2v2k-assembly2_B  TM=9.262E-01  e=1.266E-09  Mycolicibacterium smegmatis MC2 155
  1ftc-assembly2_B  TM=8.366E-01  e=4.616E-03  Azotobacter vinelandii
  1g3o-assembly1_A  TM=5.228E-01  e=5.083E-04  Azotobacter vinelandii
  5fd1-assembly1_A  TM=5.826E-01  e=1.693E-03  Azotobacter vinelandii
  1pc4-assembly1_A  TM=5.228E-01  e=1.386E-03  Azotobacter vinelandii

pLDDT: mean 78.8, std 12.62, range [32.25, 90.94]

Radius of gyration: 11.83 Å; Cα contacts (8 Å, |Δi|>4): 148; chains: 1; bounding box: 27×26×27 Å

Foldseek 3Di:
DWAAWDPVQFQPVPVPLQVVQPFQQWAAEPGHIAGAPVRHPPPPSHHHDDCVVQRDVVCPPPPCPRHRVVPDYDHHGRPVSVPDDRDDD

Secondary structure (DSSP, 8-state):
------GGGTTT---HHHHT-TT--EEE-SS-EEE-TTT----STT---S-HHHHHHTTTTT---S-GGGT---S---HHHHTSPPPP-